Protein AF-A0A967VZ08-F1 (afdb_monomer_lite)

Foldseek 3Di:
DLVVDDPPDADKDKDKDAWPPVVVVCVVPNDVQSVVVLVVLVVLLVVLADPSKDWDDDPDSIIMITHGDHYPVVVVVSVVVSQVVQQVDWDDGPPDTDGIGD

Structure (mmCIF, N/CA/C/O backbone):
data_AF-A0A967VZ08-F1
#
_entry.id   AF-A0A967VZ08-F1
#
loop_
_atom_site.group_PDB
_atom_site.id
_atom_site.type_symbol
_atom_site.label_atom_id
_atom_site.label_alt_id
_atom_site.label_comp_id
_atom_site.label_asym_id
_atom_site.label_entity_id
_atom_site.label_seq_id
_atom_site.pdbx_PDB_ins_code
_atom_site.Cartn_x
_atom_site.Cartn_y
_atom_site.Cartn_z
_atom_site.occupancy
_atom_site.B_iso_or_equiv
_atom_site.auth_seq_id
_atom_site.auth_comp_id
_atom_site.auth_asym_id
_atom_site.auth_atom_id
_atom_site.pdbx_PDB_model_num
ATOM 1 N N . LYS A 1 1 ? 9.040 -17.528 -13.732 1.00 61.19 1 LYS A N 1
ATOM 2 C CA . LYS A 1 1 ? 9.023 -16.653 -12.528 1.00 61.19 1 LYS A CA 1
ATOM 3 C C . LYS A 1 1 ? 9.388 -15.226 -12.943 1.00 61.19 1 LYS A C 1
ATOM 5 O O . LYS A 1 1 ? 10.428 -15.071 -13.569 1.00 61.19 1 LYS A O 1
ATOM 10 N N . ARG A 1 2 ? 8.533 -14.227 -12.670 1.00 65.50 2 ARG A N 1
ATOM 11 C CA . ARG A 1 2 ? 8.689 -12.828 -13.138 1.00 65.50 2 ARG A CA 1
ATOM 12 C C . ARG A 1 2 ? 10.011 -12.191 -12.679 1.00 65.50 2 ARG A C 1
ATOM 14 O O . ARG A 1 2 ? 10.733 -11.681 -13.516 1.00 65.50 2 ARG A O 1
ATOM 21 N N . LEU A 1 3 ? 10.395 -12.415 -11.420 1.00 70.81 3 LEU A N 1
ATOM 22 C CA . LEU A 1 3 ? 11.668 -11.968 -10.825 1.00 70.81 3 LEU A CA 1
ATOM 23 C C . LEU A 1 3 ? 12.942 -12.539 -11.479 1.00 70.81 3 LEU A C 1
ATOM 25 O O . LEU A 1 3 ? 14.028 -12.036 -11.241 1.00 70.81 3 LEU A O 1
ATOM 29 N N . LYS A 1 4 ? 12.840 -13.606 -12.287 1.00 74.19 4 LYS A N 1
ATOM 30 C CA . LYS A 1 4 ? 13.994 -14.181 -13.005 1.00 74.19 4 LYS A CA 1
ATOM 31 C C . LYS A 1 4 ? 14.218 -13.545 -14.381 1.00 74.19 4 LYS A C 1
ATOM 33 O O . LYS A 1 4 ? 15.184 -13.892 -15.053 1.00 74.19 4 LYS A O 1
ATOM 38 N N . LYS A 1 5 ? 13.301 -12.693 -14.851 1.00 71.00 5 LYS A N 1
ATOM 39 C CA . LYS A 1 5 ? 13.428 -12.028 -16.150 1.00 71.00 5 LYS A CA 1
ATOM 40 C C . LYS A 1 5 ? 14.195 -10.727 -15.951 1.00 71.00 5 LYS A C 1
ATOM 42 O O . LYS A 1 5 ? 13.788 -9.900 -15.145 1.00 71.00 5 LYS A O 1
ATOM 47 N N . LYS A 1 6 ? 15.284 -10.550 -16.702 1.00 67.25 6 LYS A N 1
ATOM 48 C CA . LYS A 1 6 ? 15.996 -9.272 -16.755 1.00 67.25 6 LYS A CA 1
ATOM 49 C C . LYS A 1 6 ? 15.024 -8.202 -17.284 1.00 67.25 6 LYS A C 1
ATOM 51 O O . LYS A 1 6 ? 14.334 -8.490 -18.272 1.00 67.25 6 LYS A O 1
ATOM 56 N N . PRO A 1 7 ? 14.935 -7.017 -16.658 1.00 67.81 7 PRO A N 1
ATOM 57 C CA . PRO A 1 7 ? 14.136 -5.924 -17.200 1.00 67.81 7 PRO A CA 1
ATOM 58 C C . PRO A 1 7 ? 14.598 -5.636 -18.630 1.00 67.81 7 PRO A C 1
ATOM 60 O O . PRO A 1 7 ? 15.796 -5.628 -18.920 1.00 67.81 7 PRO A O 1
ATOM 63 N N . LYS A 1 8 ? 13.642 -5.468 -19.550 1.00 64.81 8 LYS A N 1
ATOM 64 C CA . LYS A 1 8 ? 13.951 -5.285 -20.978 1.00 64.81 8 LYS A CA 1
ATOM 65 C C . LYS A 1 8 ? 14.661 -3.949 -21.249 1.00 64.81 8 LYS A C 1
ATOM 67 O O . LYS A 1 8 ? 15.447 -3.879 -22.184 1.00 64.81 8 LYS A O 1
ATOM 72 N N . SER A 1 9 ? 14.383 -2.935 -20.430 1.00 65.38 9 SER A N 1
ATOM 73 C CA . SER A 1 9 ? 14.992 -1.597 -20.386 1.00 65.38 9 SER A CA 1
ATOM 74 C C . SER A 1 9 ? 14.281 -0.782 -19.292 1.00 65.38 9 SER A C 1
ATOM 76 O O . SER A 1 9 ? 13.149 -1.125 -18.943 1.00 65.38 9 SER A O 1
ATOM 78 N N . GLY A 1 10 ? 14.887 0.306 -18.809 1.00 78.19 10 GLY A N 1
ATOM 79 C CA . GLY A 1 10 ? 14.288 1.219 -17.820 1.00 78.19 10 GLY A CA 1
ATOM 80 C C . GLY A 1 10 ? 14.905 1.119 -16.422 1.00 78.19 10 GLY A C 1
ATOM 81 O O . GLY A 1 10 ? 15.811 0.318 -16.188 1.00 78.19 10 GLY A O 1
ATOM 82 N N . LEU A 1 11 ? 14.415 1.955 -15.509 1.00 86.69 11 LEU A N 1
ATOM 83 C CA . LEU A 1 11 ? 14.777 1.964 -14.094 1.00 86.69 11 LEU A CA 1
ATOM 84 C C . LEU A 1 11 ? 13.975 0.889 -13.348 1.00 86.69 11 LEU A C 1
ATOM 86 O O . LEU A 1 11 ? 12.758 0.782 -13.514 1.00 86.69 11 LEU A O 1
ATOM 90 N N . GLN A 1 12 ? 14.658 0.115 -12.504 1.00 89.62 12 GLN A N 1
ATOM 91 C CA . GLN A 1 12 ? 14.014 -0.689 -11.469 1.00 89.62 12 GLN A CA 1
ATOM 92 C C . GLN A 1 12 ? 14.168 0.021 -10.132 1.00 89.62 12 GLN A C 1
ATOM 94 O O . GLN A 1 12 ? 15.289 0.255 -9.687 1.00 89.62 12 GLN A O 1
ATOM 99 N N . ALA A 1 13 ? 13.044 0.343 -9.505 1.00 92.81 13 ALA A N 1
ATOM 100 C CA . ALA A 1 13 ? 13.009 0.971 -8.195 1.00 92.81 13 ALA A CA 1
ATOM 101 C C . ALA A 1 13 ? 12.315 0.055 -7.191 1.00 92.81 13 ALA A C 1
ATOM 103 O O . ALA A 1 13 ? 11.366 -0.655 -7.529 1.00 92.81 13 ALA A O 1
ATOM 104 N N . LEU A 1 14 ? 12.797 0.073 -5.953 1.00 94.38 14 LEU A N 1
ATOM 105 C CA . LEU A 1 14 ? 12.189 -0.648 -4.847 1.00 94.38 14 LEU A CA 1
ATOM 106 C C . LEU A 1 14 ? 11.485 0.363 -3.945 1.00 94.38 14 LEU A C 1
ATOM 108 O O . LEU A 1 14 ? 12.145 1.159 -3.284 1.00 94.38 14 LEU A O 1
ATOM 112 N N . ALA A 1 15 ? 10.156 0.335 -3.937 1.00 96.12 15 ALA A N 1
ATOM 113 C CA . ALA A 1 15 ? 9.343 1.148 -3.047 1.00 96.12 15 ALA A CA 1
ATOM 114 C C . ALA A 1 15 ? 9.022 0.358 -1.773 1.00 96.12 15 ALA A C 1
ATOM 116 O O . ALA A 1 15 ? 8.560 -0.785 -1.843 1.00 96.12 15 ALA A O 1
ATOM 117 N N . VAL A 1 16 ? 9.266 0.980 -0.621 1.00 97.00 16 VAL A N 1
ATOM 118 C CA . VAL A 1 16 ? 8.866 0.484 0.699 1.00 97.00 16 VAL A CA 1
ATOM 119 C C . VAL A 1 16 ? 7.690 1.332 1.147 1.00 97.00 16 VAL A C 1
ATOM 121 O O . VAL A 1 16 ? 7.824 2.542 1.274 1.00 97.00 16 VAL A O 1
ATOM 124 N N . ILE A 1 17 ? 6.540 0.698 1.335 1.00 97.75 17 ILE A N 1
ATOM 125 C CA . ILE A 1 17 ? 5.275 1.369 1.612 1.00 97.75 17 ILE A CA 1
ATOM 126 C C . ILE A 1 17 ? 4.815 0.877 2.976 1.00 97.7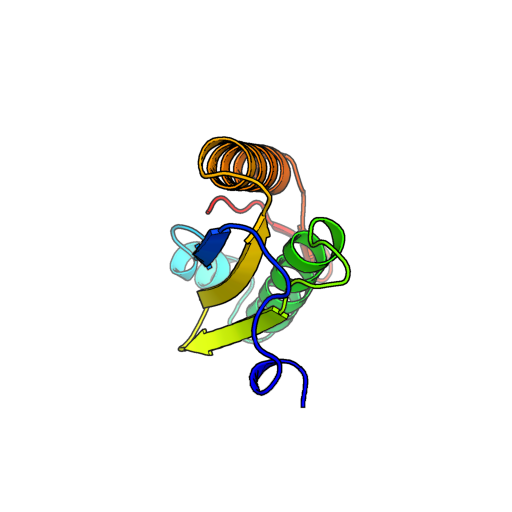5 17 ILE A C 1
ATOM 128 O O . ILE A 1 17 ? 4.591 -0.322 3.160 1.00 97.75 17 ILE A O 1
ATOM 132 N N . LYS A 1 18 ? 4.710 1.784 3.942 1.00 97.12 18 LYS A N 1
ATOM 133 C CA . LYS A 1 18 ? 4.350 1.454 5.317 1.00 97.12 18 LYS A CA 1
ATOM 134 C C . LYS A 1 18 ? 3.260 2.416 5.774 1.00 97.12 18 LYS A C 1
ATOM 136 O O . LYS A 1 18 ? 3.500 3.611 5.701 1.00 97.12 18 LYS A O 1
ATOM 141 N N . PRO A 1 19 ? 2.110 1.931 6.264 1.00 96.81 19 PRO A N 1
ATOM 142 C CA . PRO A 1 19 ? 1.124 2.822 6.846 1.00 96.81 19 PRO A CA 1
ATOM 143 C C . PRO A 1 19 ? 1.675 3.472 8.123 1.00 96.81 19 PRO A C 1
ATOM 145 O O . PRO A 1 19 ? 2.277 2.794 8.968 1.00 96.81 19 PRO A O 1
ATOM 148 N N . ASP A 1 20 ? 1.468 4.778 8.253 1.00 96.62 20 ASP A N 1
ATOM 149 C CA . ASP A 1 20 ? 1.859 5.555 9.425 1.00 96.62 20 ASP A CA 1
ATOM 150 C C . ASP A 1 20 ? 0.988 5.195 10.630 1.00 96.62 20 ASP A C 1
ATOM 152 O O . ASP A 1 20 ? -0.200 4.914 10.490 1.00 96.62 20 ASP A O 1
ATOM 156 N N . ASP A 1 21 ? 1.603 5.196 11.815 1.00 93.06 21 ASP A N 1
ATOM 157 C CA . ASP A 1 21 ? 0.960 4.957 13.118 1.00 93.06 21 ASP A CA 1
ATOM 158 C C . ASP A 1 21 ? -0.098 3.834 13.138 1.00 93.06 21 ASP A C 1
ATOM 160 O O . ASP A 1 21 ? -1.169 3.932 13.735 1.00 93.06 21 ASP A O 1
ATOM 164 N N . PHE A 1 22 ? 0.209 2.714 12.482 1.00 92.94 22 PHE A N 1
ATOM 165 C CA . PHE A 1 22 ? -0.731 1.595 12.382 1.00 92.94 22 PHE A CA 1
ATOM 166 C C . PHE A 1 22 ? -1.078 0.958 13.744 1.00 92.94 22 PHE A C 1
ATOM 168 O O . PHE A 1 22 ? -2.082 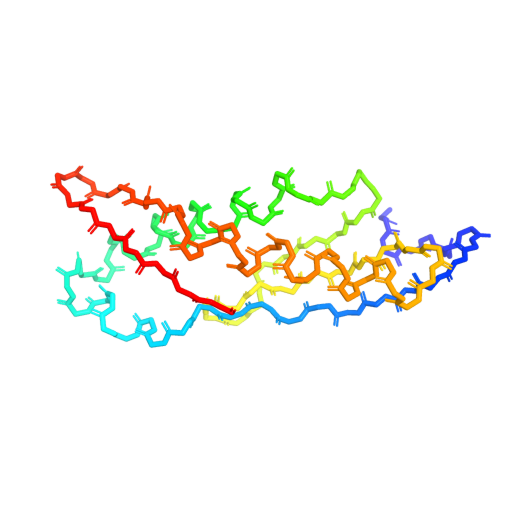0.262 13.876 1.00 92.94 22 PHE A O 1
ATOM 175 N N . SER A 1 23 ? -0.273 1.225 14.776 1.00 93.06 23 SER A N 1
ATOM 176 C CA . SER A 1 23 ? -0.588 0.913 16.173 1.00 93.06 23 SER A CA 1
ATOM 177 C C . SER A 1 23 ? -1.886 1.560 16.649 1.00 93.06 23 SER A C 1
ATOM 179 O O . SER A 1 23 ? -2.647 0.910 17.363 1.00 93.06 23 SER A O 1
ATOM 181 N N . GLN A 1 24 ? -2.153 2.806 16.250 1.00 93.12 24 GLN A N 1
ATOM 182 C CA . GLN A 1 24 ? -3.387 3.499 16.612 1.00 93.12 24 GLN A CA 1
ATOM 183 C C . GLN A 1 24 ? -4.595 2.842 15.941 1.00 93.12 24 GLN A C 1
ATOM 185 O O . GLN A 1 24 ? -5.587 2.558 16.603 1.00 93.12 24 GLN A O 1
ATOM 190 N N . VAL A 1 25 ? -4.467 2.483 14.661 1.00 92.94 25 VAL A N 1
ATOM 191 C CA . VAL A 1 25 ? -5.511 1.747 13.931 1.00 92.94 25 VAL A CA 1
ATOM 192 C C . VAL A 1 25 ? -5.839 0.436 14.644 1.00 92.94 25 VAL A C 1
ATOM 194 O O . VAL 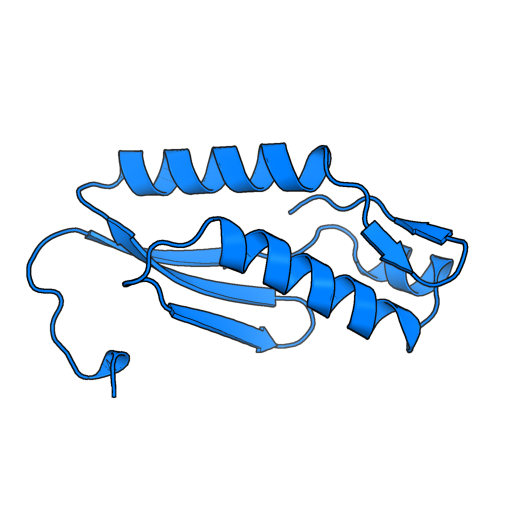A 1 25 ? -7.005 0.124 14.861 1.00 92.94 25 VAL A O 1
ATOM 197 N N . GLN A 1 26 ? -4.816 -0.308 15.075 1.00 93.19 26 GLN A N 1
ATOM 198 C CA . GLN A 1 26 ? -5.005 -1.540 15.840 1.00 93.19 26 GLN A CA 1
ATOM 199 C C . GLN A 1 26 ? -5.708 -1.316 17.183 1.00 93.19 26 GLN A C 1
ATOM 201 O O . GLN A 1 26 ? -6.470 -2.182 17.612 1.00 93.19 26 GLN A O 1
ATOM 206 N N . ALA A 1 27 ? -5.460 -0.190 17.852 1.00 92.94 27 ALA A N 1
ATOM 207 C CA . ALA A 1 27 ? -6.155 0.158 19.087 1.00 92.94 27 ALA A CA 1
ATOM 208 C C . ALA A 1 27 ? -7.639 0.493 18.849 1.00 92.94 27 ALA A C 1
ATOM 210 O O . ALA A 1 27 ? -8.465 0.169 19.701 1.00 92.94 27 ALA A O 1
ATOM 211 N N . ASP A 1 28 ? -7.968 1.089 17.699 1.00 90.69 28 ASP A N 1
ATOM 212 C CA . ASP A 1 28 ? -9.319 1.557 17.371 1.00 90.69 28 ASP A CA 1
ATOM 213 C C . ASP A 1 28 ? -10.238 0.436 16.859 1.00 90.69 28 ASP A C 1
ATOM 215 O O . ASP A 1 28 ? -11.397 0.356 17.274 1.00 90.69 28 ASP A O 1
ATOM 219 N N . VAL A 1 29 ? -9.723 -0.432 15.977 1.00 92.25 29 VAL A N 1
ATOM 220 C CA . VAL A 1 29 ? -10.518 -1.493 15.322 1.00 92.25 29 VAL A CA 1
ATOM 221 C C . VAL A 1 29 ? -10.228 -2.894 15.865 1.00 92.25 29 VAL A C 1
ATOM 223 O O . VAL A 1 29 ? -10.984 -3.826 15.641 1.00 92.25 29 VAL A O 1
ATOM 226 N N . GLY A 1 30 ? -9.142 -3.070 16.620 1.00 92.31 30 GLY A N 1
ATOM 227 C CA . GLY A 1 30 ? -8.725 -4.376 17.126 1.00 92.31 30 GLY A CA 1
ATOM 228 C C . GLY A 1 30 ? -7.907 -5.203 16.124 1.00 92.31 30 GLY A C 1
ATOM 229 O O . GLY A 1 30 ? -7.884 -4.975 14.919 1.00 92.31 30 GLY A O 1
ATOM 230 N N . ILE A 1 31 ? -7.185 -6.199 16.648 1.00 88.88 31 ILE A N 1
ATOM 231 C CA . ILE A 1 31 ? -6.153 -6.941 15.897 1.00 88.88 31 ILE A CA 1
ATOM 232 C C . ILE A 1 31 ? -6.697 -7.824 14.763 1.00 88.88 31 ILE A C 1
ATOM 234 O O . ILE A 1 31 ? -5.988 -8.098 13.798 1.00 88.88 31 ILE A O 1
ATOM 238 N N . LEU A 1 32 ? -7.936 -8.301 14.873 1.00 89.56 32 LEU A N 1
ATOM 239 C CA . LEU A 1 32 ? -8.532 -9.150 13.839 1.00 89.56 32 LEU A CA 1
ATOM 240 C C . LEU A 1 32 ? -8.876 -8.314 12.603 1.00 89.56 32 LEU A C 1
ATOM 242 O 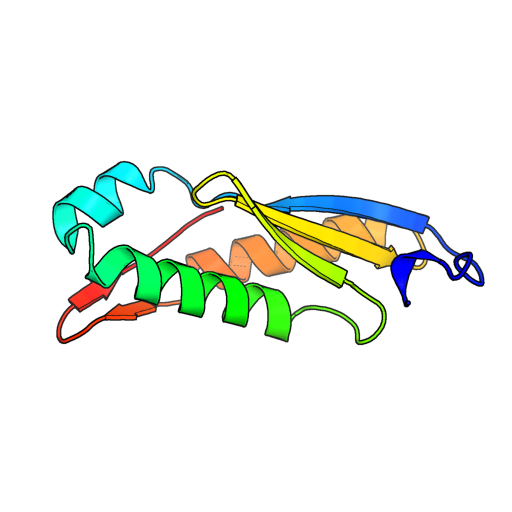O . LEU A 1 32 ? -8.477 -8.660 11.491 1.00 89.56 32 LEU A O 1
ATOM 246 N N . ASP A 1 33 ? -9.491 -7.158 12.826 1.00 93.38 33 ASP A N 1
ATOM 247 C CA . ASP A 1 33 ? -10.007 -6.295 11.765 1.00 93.38 33 ASP A CA 1
ATOM 248 C C . ASP A 1 33 ? -8.885 -5.503 11.078 1.00 93.38 33 ASP A C 1
ATOM 250 O O . ASP A 1 33 ? -8.971 -5.161 9.895 1.00 93.38 33 ASP A O 1
ATOM 254 N N . THR A 1 34 ? -7.744 -5.314 11.752 1.00 93.31 34 THR A N 1
ATOM 255 C CA . THR A 1 34 ? -6.556 -4.724 11.115 1.00 93.31 34 THR A CA 1
ATOM 256 C C . THR A 1 34 ? -6.031 -5.511 9.918 1.00 93.31 34 THR A C 1
ATOM 258 O O . THR A 1 34 ? -5.469 -4.910 9.003 1.00 93.31 34 THR A O 1
ATOM 261 N N . GLU A 1 35 ? -6.196 -6.835 9.882 1.00 92.94 35 GLU A N 1
ATOM 262 C CA . GLU A 1 35 ? -5.730 -7.636 8.744 1.00 92.94 35 GLU A CA 1
ATOM 263 C C . GLU A 1 35 ? -6.588 -7.389 7.498 1.00 92.94 35 GLU A C 1
ATOM 265 O O . GLU A 1 35 ? -6.063 -7.366 6.380 1.00 92.94 35 GLU A O 1
ATOM 270 N N . GLU A 1 36 ? -7.882 -7.113 7.679 1.00 95.00 36 GLU A N 1
ATOM 271 C CA . GLU A 1 36 ? -8.745 -6.672 6.588 1.00 95.00 36 GLU A CA 1
ATOM 272 C C . GLU A 1 36 ? -8.341 -5.278 6.096 1.00 95.00 36 GLU A C 1
ATOM 274 O O . GLU A 1 36 ? -8.174 -5.082 4.888 1.00 95.00 36 GLU A O 1
ATOM 279 N N . VAL A 1 37 ? -8.079 -4.338 7.012 1.00 95.81 37 VAL A N 1
ATOM 280 C CA . VAL A 1 37 ? -7.574 -2.999 6.662 1.00 95.81 37 VAL A CA 1
ATOM 281 C C . VAL A 1 37 ? -6.267 -3.097 5.862 1.00 95.81 37 VAL A C 1
ATOM 283 O O . VAL A 1 37 ? -6.129 -2.443 4.826 1.00 95.81 37 VAL A O 1
ATOM 286 N N . LEU A 1 38 ? -5.324 -3.957 6.267 1.00 95.50 38 LEU A N 1
ATOM 287 C CA . LEU A 1 38 ? -4.085 -4.203 5.516 1.00 95.50 38 LEU A CA 1
ATOM 288 C C . LEU A 1 38 ? -4.340 -4.844 4.147 1.00 95.50 38 LEU A C 1
ATOM 290 O O . LEU A 1 38 ? -3.651 -4.518 3.178 1.00 95.50 38 LEU A O 1
ATOM 294 N N . GLY A 1 39 ? -5.323 -5.739 4.044 1.00 95.62 39 GLY A N 1
ATOM 295 C CA . GLY A 1 39 ? -5.752 -6.321 2.774 1.00 95.62 39 GLY A CA 1
ATOM 296 C C . GLY A 1 39 ? -6.281 -5.261 1.806 1.00 95.62 39 GLY A C 1
ATOM 297 O O . GLY A 1 39 ? -5.867 -5.219 0.645 1.00 95.62 39 GLY A O 1
ATOM 298 N N . GLN A 1 40 ? -7.136 -4.360 2.293 1.00 97.06 40 GLN A N 1
ATOM 299 C CA . GLN A 1 40 ? -7.654 -3.236 1.512 1.00 97.06 40 GLN A CA 1
ATOM 300 C C . GLN A 1 40 ? -6.542 -2.248 1.132 1.00 97.06 40 GLN A C 1
ATOM 302 O O . GLN A 1 40 ? -6.467 -1.816 -0.018 1.00 97.06 40 GLN A O 1
ATOM 307 N N . PHE A 1 41 ? -5.627 -1.944 2.056 1.00 97.50 41 PHE A N 1
ATOM 308 C CA . PHE A 1 41 ? -4.448 -1.116 1.794 1.00 97.50 41 PHE A CA 1
ATOM 309 C C . PHE A 1 41 ? -3.576 -1.702 0.673 1.00 97.50 41 PHE A C 1
ATOM 311 O O . PHE A 1 41 ? -3.234 -1.009 -0.289 1.00 97.50 41 PHE A O 1
ATOM 318 N N . ALA A 1 42 ? -3.285 -3.005 0.733 1.00 97.19 42 ALA A N 1
ATOM 319 C CA . ALA A 1 42 ? -2.548 -3.707 -0.314 1.00 97.19 42 ALA A CA 1
ATOM 320 C C . ALA A 1 42 ? -3.287 -3.694 -1.664 1.00 97.19 42 ALA A C 1
ATOM 322 O O . ALA A 1 42 ? -2.652 -3.576 -2.716 1.00 97.19 42 ALA A O 1
ATOM 323 N N . GLU A 1 43 ? -4.618 -3.780 -1.657 1.00 97.31 43 GLU A N 1
ATOM 324 C CA . GLU A 1 43 ? -5.433 -3.679 -2.868 1.00 97.31 43 GLU A CA 1
ATOM 325 C C . GLU A 1 43 ? -5.381 -2.271 -3.485 1.00 97.31 43 GLU A C 1
ATOM 327 O O . GLU A 1 43 ? -5.250 -2.140 -4.705 1.00 97.31 43 GLU A O 1
ATOM 332 N N . GLU A 1 44 ? -5.405 -1.211 -2.674 1.00 97.94 44 GLU A N 1
ATOM 333 C CA . GLU A 1 44 ? -5.271 0.165 -3.165 1.00 97.94 44 GLU A CA 1
ATOM 334 C C . GLU A 1 44 ? -3.895 0.453 -3.773 1.00 97.94 44 GLU A C 1
ATOM 336 O O . GLU A 1 44 ? -3.809 1.165 -4.784 1.00 97.94 44 GLU A O 1
ATOM 341 N N . ILE A 1 45 ? -2.837 -0.159 -3.228 1.00 97.75 45 ILE A N 1
ATOM 342 C CA . ILE A 1 45 ? -1.507 -0.169 -3.848 1.00 97.75 45 ILE A CA 1
ATOM 343 C C . ILE A 1 45 ? -1.575 -0.916 -5.185 1.00 97.75 45 ILE A C 1
ATOM 345 O O . ILE A 1 45 ? -1.195 -0.360 -6.218 1.00 97.75 45 ILE A O 1
ATOM 349 N N . ARG A 1 46 ? -2.115 -2.146 -5.205 1.00 96.62 46 ARG A N 1
ATOM 350 C CA . ARG A 1 46 ? -2.198 -2.997 -6.407 1.00 96.62 46 ARG A CA 1
ATOM 351 C C . ARG A 1 46 ? -2.902 -2.301 -7.570 1.00 96.62 46 ARG A C 1
ATOM 353 O O . ARG A 1 46 ? -2.424 -2.383 -8.700 1.00 96.62 46 ARG A O 1
ATOM 360 N N . LYS A 1 47 ? -4.010 -1.601 -7.311 1.00 97.06 47 LYS A N 1
ATOM 361 C CA . LYS A 1 47 ? -4.787 -0.869 -8.332 1.00 97.06 47 LYS A CA 1
ATOM 362 C C . LYS A 1 47 ? -3.982 0.220 -9.051 1.00 97.06 47 LYS A C 1
ATOM 364 O O . LYS A 1 47 ? -4.338 0.594 -10.165 1.00 97.06 47 LYS A O 1
ATOM 369 N N . ARG A 1 48 ? -2.901 0.716 -8.441 1.00 95.75 48 ARG A N 1
ATOM 370 C CA . ARG A 1 48 ? -2.014 1.758 -8.994 1.00 95.75 48 ARG A CA 1
ATOM 371 C C . ARG A 1 48 ? -0.741 1.204 -9.615 1.00 95.75 48 ARG A C 1
ATOM 373 O O . ARG A 1 48 ? 0.083 1.969 -10.106 1.00 95.75 48 ARG A O 1
ATOM 380 N N . MET A 1 49 ? -0.547 -0.108 -9.592 1.00 94.94 49 MET A N 1
ATOM 381 C CA . MET A 1 49 ? 0.640 -0.743 -10.150 1.00 94.94 49 MET A CA 1
ATOM 382 C C . MET A 1 49 ? 0.484 -1.012 -11.646 1.00 94.94 49 MET A C 1
ATOM 384 O O . MET A 1 49 ? -0.594 -1.352 -12.135 1.00 94.94 49 MET A O 1
ATOM 388 N N . HIS A 1 50 ? 1.590 -0.940 -12.386 1.00 91.62 50 HIS A N 1
ATOM 389 C CA . HIS A 1 50 ? 1.613 -1.433 -13.756 1.00 91.62 50 HIS A CA 1
ATOM 390 C C . HIS A 1 50 ? 1.618 -2.970 -13.784 1.00 91.62 50 HIS A C 1
ATOM 392 O O . HIS A 1 50 ? 2.173 -3.605 -12.888 1.00 91.62 50 HIS A O 1
ATOM 398 N N . PRO A 1 51 ? 1.127 -3.607 -14.868 1.00 89.44 51 PRO A N 1
ATOM 399 C CA . PRO A 1 51 ? 1.124 -5.070 -15.003 1.00 89.44 51 PRO A CA 1
ATOM 400 C C . PRO A 1 51 ? 2.500 -5.741 -14.865 1.00 89.44 51 PRO A C 1
ATOM 402 O O . PRO A 1 51 ? 2.591 -6.948 -14.635 1.00 89.44 51 PRO A O 1
ATOM 405 N N . ARG A 1 52 ? 3.583 -4.978 -15.055 1.00 87.75 52 ARG A N 1
ATOM 406 C CA . ARG A 1 52 ? 4.962 -5.454 -14.903 1.00 87.75 52 ARG A CA 1
ATOM 407 C C . ARG A 1 52 ? 5.478 -5.385 -13.472 1.00 87.75 52 ARG A C 1
ATOM 409 O O . ARG A 1 52 ? 6.323 -6.212 -13.131 1.00 87.75 52 ARG A O 1
ATOM 416 N N . ASP A 1 53 ? 4.905 -4.529 -12.637 1.00 92.38 53 ASP A N 1
ATOM 417 C CA . ASP A 1 53 ? 5.326 -4.336 -11.254 1.00 92.38 53 ASP A CA 1
ATOM 418 C C . ASP A 1 53 ? 4.953 -5.537 -10.386 1.00 92.38 53 ASP A C 1
ATOM 420 O O . ASP A 1 53 ? 3.949 -6.225 -10.611 1.00 92.38 53 ASP A O 1
ATOM 424 N N . ILE A 1 54 ? 5.774 -5.807 -9.380 1.00 92.94 54 ILE A N 1
ATOM 425 C CA . ILE A 1 54 ? 5.587 -6.926 -8.456 1.00 92.94 54 ILE A CA 1
ATOM 426 C C . ILE A 1 54 ? 5.533 -6.353 -7.052 1.00 92.94 54 ILE A C 1
ATOM 428 O O . ILE A 1 54 ? 6.432 -5.614 -6.680 1.00 92.94 54 ILE A O 1
ATOM 432 N N . ALA A 1 55 ? 4.519 -6.717 -6.275 1.00 95.19 55 ALA A N 1
ATOM 433 C CA . ALA A 1 55 ? 4.435 -6.345 -4.871 1.00 95.19 55 ALA A CA 1
ATOM 434 C C . ALA A 1 55 ? 4.202 -7.572 -4.002 1.00 95.19 55 ALA A C 1
ATOM 436 O O . ALA A 1 55 ? 3.692 -8.598 -4.463 1.00 95.19 55 ALA A O 1
ATOM 437 N N . GLY A 1 56 ? 4.589 -7.444 -2.743 1.00 94.31 56 GLY A N 1
ATOM 438 C CA . GLY A 1 56 ? 4.309 -8.416 -1.707 1.00 94.31 56 GLY A CA 1
ATOM 439 C C . GLY A 1 56 ? 4.306 -7.745 -0.346 1.00 94.31 56 GLY A C 1
ATOM 440 O O . GLY A 1 56 ? 4.976 -6.732 -0.139 1.00 94.31 56 GLY A O 1
ATOM 441 N N . ARG A 1 57 ? 3.560 -8.339 0.583 1.00 93.88 57 ARG A N 1
ATOM 442 C CA . ARG A 1 57 ? 3.694 -8.006 1.996 1.00 93.88 57 ARG A CA 1
ATOM 443 C C . ARG A 1 57 ? 5.089 -8.421 2.443 1.00 93.88 57 ARG A C 1
ATOM 445 O O . ARG A 1 57 ? 5.502 -9.564 2.241 1.00 93.88 57 ARG A O 1
ATOM 452 N N . PHE A 1 58 ? 5.805 -7.472 3.009 1.00 89.81 58 PHE A N 1
ATOM 453 C CA . PHE A 1 58 ? 7.080 -7.682 3.662 1.00 89.81 58 PHE A CA 1
ATOM 454 C C . PHE A 1 58 ? 6.855 -7.353 5.129 1.00 89.81 58 PHE A C 1
ATOM 456 O O . PHE A 1 58 ? 6.273 -6.323 5.385 1.00 89.81 58 PHE A O 1
ATOM 463 N N . GLU A 1 59 ? 7.228 -8.237 6.051 1.00 86.81 59 GLU A N 1
ATOM 464 C CA . GLU A 1 59 ? 7.180 -8.049 7.514 1.00 86.81 59 GLU A CA 1
ATOM 465 C C . GLU A 1 59 ? 6.114 -7.084 8.104 1.00 86.81 59 GLU A C 1
ATOM 467 O O . GLU A 1 59 ? 6.164 -5.861 7.963 1.00 86.81 59 GLU A O 1
ATOM 472 N N . GLY A 1 60 ? 5.185 -7.619 8.901 1.00 89.38 60 GLY A N 1
ATOM 473 C CA . GLY A 1 60 ? 4.232 -6.785 9.637 1.00 89.38 60 GLY A CA 1
ATOM 474 C C . GLY A 1 60 ? 3.285 -6.044 8.694 1.00 89.38 60 GLY A C 1
ATOM 475 O O . GLY A 1 60 ? 2.514 -6.681 7.983 1.00 89.38 60 GLY A O 1
ATOM 476 N N . THR A 1 61 ? 3.312 -4.714 8.699 1.00 94.00 61 THR A N 1
ATOM 477 C CA . THR A 1 61 ? 2.382 -3.858 7.938 1.00 94.00 61 THR A CA 1
ATOM 478 C C . THR A 1 61 ? 2.965 -3.348 6.619 1.00 94.00 61 THR A C 1
ATOM 480 O O . THR A 1 61 ? 2.300 -2.603 5.900 1.00 94.00 61 THR A O 1
ATOM 483 N N . VAL A 1 62 ? 4.205 -3.721 6.290 1.00 96.75 62 VAL A N 1
ATOM 484 C CA . VAL A 1 62 ? 4.919 -3.164 5.139 1.00 96.75 62 VAL A CA 1
ATOM 485 C C . VAL A 1 62 ? 4.527 -3.889 3.847 1.00 96.75 62 VAL A C 1
ATOM 487 O O . VAL A 1 62 ? 4.377 -5.110 3.773 1.00 96.75 62 VAL A O 1
ATOM 490 N N . VAL A 1 63 ? 4.382 -3.121 2.773 1.00 97.19 63 VAL A N 1
ATOM 491 C CA . VAL A 1 63 ? 4.285 -3.627 1.405 1.00 97.19 63 VAL A CA 1
ATOM 492 C C . VAL A 1 63 ? 5.523 -3.166 0.655 1.00 97.19 63 VAL A C 1
ATOM 494 O O . VAL A 1 63 ? 5.861 -1.986 0.641 1.00 97.19 63 VAL A O 1
ATOM 497 N N . MET A 1 64 ? 6.212 -4.103 0.013 1.00 96.69 64 MET A N 1
ATOM 498 C CA . MET A 1 64 ? 7.316 -3.784 -0.885 1.00 96.69 64 MET A CA 1
ATOM 499 C C . MET A 1 64 ? 6.872 -3.967 -2.324 1.00 96.69 64 MET A C 1
ATOM 501 O O . MET A 1 64 ? 6.301 -5.004 -2.670 1.00 96.69 64 MET A O 1
ATOM 505 N N . ALA A 1 65 ? 7.175 -2.982 -3.166 1.00 95.50 65 ALA A N 1
ATOM 506 C CA . ALA A 1 65 ? 6.886 -3.016 -4.591 1.00 95.50 65 ALA A CA 1
ATOM 507 C C . ALA A 1 65 ? 8.164 -2.813 -5.412 1.00 95.50 65 ALA A C 1
ATOM 509 O O . ALA A 1 65 ? 8.873 -1.821 -5.265 1.00 95.50 65 ALA A O 1
ATOM 510 N N . LEU A 1 66 ? 8.446 -3.759 -6.305 1.00 94.06 66 LEU A 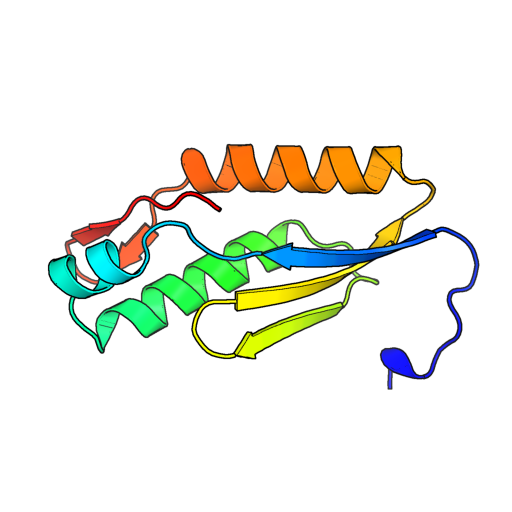N 1
ATOM 511 C CA . LEU A 1 66 ? 9.435 -3.615 -7.363 1.00 94.06 66 LEU A CA 1
ATOM 512 C C . LEU A 1 66 ? 8.753 -2.985 -8.578 1.00 94.06 66 LEU A C 1
ATOM 514 O O . LEU A 1 66 ? 7.920 -3.624 -9.232 1.00 94.06 66 LEU A O 1
ATOM 518 N N . LEU A 1 67 ? 9.114 -1.737 -8.856 1.00 93.56 67 LEU A N 1
ATOM 519 C CA . LEU A 1 67 ? 8.546 -0.908 -9.909 1.00 93.56 67 LEU A CA 1
ATOM 520 C C . LEU A 1 67 ? 9.459 -0.915 -11.132 1.00 93.56 67 LEU A C 1
ATOM 522 O O . LEU A 1 67 ? 10.663 -0.686 -11.016 1.00 93.56 67 LEU A O 1
ATOM 526 N N . GLU A 1 68 ? 8.883 -1.140 -12.310 1.00 91.44 68 GLU A N 1
ATOM 527 C CA . GLU A 1 68 ? 9.576 -0.957 -13.588 1.00 91.44 68 GLU A CA 1
ATOM 528 C C . GLU A 1 68 ? 9.100 0.351 -14.232 1.00 91.44 68 GLU A C 1
ATOM 530 O O . GLU A 1 68 ? 7.930 0.478 -14.606 1.00 91.44 68 GLU A O 1
ATOM 535 N N . ARG A 1 69 ? 9.987 1.345 -14.339 1.00 89.81 69 ARG A N 1
ATOM 536 C CA . ARG A 1 69 ? 9.670 2.694 -14.842 1.00 89.81 69 ARG A CA 1
ATOM 537 C C . ARG A 1 69 ? 10.650 3.145 -15.923 1.00 89.81 69 ARG A C 1
ATOM 539 O O . ARG A 1 69 ? 11.710 2.549 -16.108 1.00 89.81 69 ARG A O 1
ATOM 546 N N . GLY A 1 70 ? 10.282 4.186 -16.672 1.00 87.94 70 GLY A N 1
ATOM 547 C CA . GLY A 1 70 ? 11.143 4.751 -17.713 1.00 87.94 70 GLY A CA 1
ATOM 548 C C . GLY A 1 70 ? 12.328 5.511 -17.121 1.00 87.94 70 GLY A C 1
ATOM 549 O O . GLY A 1 70 ? 13.456 5.352 -17.584 1.00 87.94 70 GLY A O 1
ATOM 550 N N . ASN A 1 71 ? 12.066 6.296 -16.076 1.00 90.12 71 ASN A N 1
ATOM 551 C CA . ASN A 1 71 ? 13.043 7.126 -15.377 1.00 90.12 71 ASN A CA 1
ATOM 552 C C . ASN A 1 71 ? 12.700 7.267 -13.872 1.00 90.12 71 ASN A C 1
ATOM 554 O O . ASN A 1 71 ? 11.701 6.727 -13.389 1.00 90.12 71 ASN A O 1
ATOM 558 N N . GLU A 1 72 ? 13.547 7.981 -13.130 1.00 91.69 72 GLU A N 1
ATOM 559 C CA . GLU A 1 72 ? 13.384 8.241 -11.691 1.00 91.69 72 GLU A CA 1
ATOM 560 C C . GLU A 1 72 ? 12.139 9.077 -11.377 1.00 91.69 72 GLU A C 1
ATOM 562 O O . GLU A 1 72 ? 11.341 8.698 -10.523 1.00 91.69 72 GLU A O 1
ATOM 567 N N . ARG A 1 73 ? 11.894 10.134 -12.154 1.00 94.31 73 ARG A N 1
ATOM 568 C CA . ARG A 1 73 ? 10.742 11.028 -11.984 1.00 94.31 73 ARG A CA 1
ATOM 569 C C . ARG A 1 73 ? 9.403 10.298 -12.098 1.00 94.31 73 ARG A C 1
ATOM 571 O O . ARG A 1 73 ? 8.472 10.613 -11.359 1.00 94.31 73 ARG A O 1
ATOM 578 N N . ASP A 1 74 ? 9.291 9.313 -12.986 1.00 93.31 74 ASP A N 1
ATOM 579 C CA . ASP A 1 74 ? 8.086 8.479 -13.104 1.00 93.31 74 ASP A CA 1
ATOM 580 C C . ASP A 1 74 ? 7.833 7.676 -11.814 1.00 93.31 74 ASP A C 1
ATOM 582 O O . ASP A 1 74 ? 6.687 7.439 -11.430 1.00 93.31 74 ASP A O 1
ATOM 586 N N . THR A 1 75 ? 8.907 7.250 -11.144 1.00 94.06 75 THR A N 1
ATOM 587 C CA . THR A 1 75 ? 8.845 6.520 -9.871 1.00 94.06 75 THR A CA 1
ATOM 588 C C . THR A 1 75 ? 8.393 7.444 -8.744 1.00 94.06 75 THR A C 1
ATOM 590 O O . THR A 1 75 ? 7.471 7.102 -8.007 1.00 94.06 75 THR A O 1
ATOM 593 N N . GLU A 1 76 ? 8.992 8.631 -8.639 1.00 96.12 76 GLU A N 1
ATOM 594 C CA . GLU A 1 76 ? 8.623 9.639 -7.638 1.00 96.12 76 GLU A CA 1
ATOM 595 C C . GLU A 1 76 ? 7.171 10.094 -7.801 1.00 96.12 76 GLU A C 1
ATOM 597 O O . GLU A 1 76 ? 6.418 10.146 -6.830 1.00 96.12 76 GLU A O 1
ATOM 602 N N . THR A 1 77 ? 6.756 10.357 -9.044 1.00 97.06 77 THR A N 1
ATOM 603 C CA . THR A 1 77 ? 5.384 10.768 -9.370 1.00 97.06 77 THR A CA 1
ATOM 604 C C . THR A 1 77 ? 4.385 9.687 -8.965 1.00 97.06 77 THR A C 1
ATOM 606 O O . THR A 1 77 ? 3.353 9.991 -8.372 1.00 97.06 77 THR A O 1
ATOM 609 N N . TRP A 1 78 ? 4.698 8.416 -9.240 1.00 96.75 78 TRP A N 1
ATOM 610 C CA . TRP A 1 78 ? 3.876 7.290 -8.796 1.00 96.75 78 TRP A CA 1
ATOM 611 C C . TRP A 1 78 ? 3.755 7.241 -7.267 1.00 96.75 78 TRP A C 1
ATOM 613 O O . TRP A 1 78 ? 2.655 7.053 -6.750 1.00 96.75 78 TRP A O 1
ATOM 623 N N . GLY A 1 79 ? 4.863 7.453 -6.549 1.00 97.44 79 GLY A N 1
ATOM 624 C CA . GLY A 1 79 ? 4.874 7.494 -5.086 1.00 97.44 79 GLY A CA 1
ATOM 625 C C . GLY A 1 79 ? 3.995 8.615 -4.534 1.00 97.44 79 GLY A C 1
ATOM 626 O O . GLY A 1 79 ? 3.119 8.356 -3.717 1.00 97.44 79 GLY A O 1
ATOM 627 N N . GLN A 1 80 ? 4.152 9.840 -5.040 1.00 98.12 80 GLN A N 1
ATOM 628 C CA . GLN A 1 80 ? 3.336 10.990 -4.631 1.00 98.12 80 GLN A CA 1
ATOM 629 C C . GLN A 1 80 ? 1.842 10.749 -4.874 1.00 98.12 80 GLN A C 1
ATOM 631 O O . GLN A 1 80 ? 1.024 10.968 -3.984 1.00 98.12 80 GLN A O 1
ATOM 636 N N . GLN A 1 81 ? 1.481 10.220 -6.046 1.00 98.00 81 GLN A N 1
ATOM 637 C CA . GLN A 1 81 ? 0.092 9.884 -6.368 1.00 98.00 81 GLN A CA 1
ATOM 638 C C . GLN A 1 81 ? -0.484 8.795 -5.456 1.00 98.00 81 GLN A C 1
ATOM 640 O O . GLN A 1 81 ? -1.675 8.827 -5.143 1.00 98.00 81 GLN A O 1
ATOM 645 N N . LEU A 1 82 ? 0.335 7.823 -5.040 1.00 98.19 82 LEU A N 1
ATOM 646 C CA . LEU A 1 82 ? -0.083 6.806 -4.082 1.00 98.19 82 LEU A CA 1
ATOM 647 C C . LEU A 1 82 ? -0.364 7.433 -2.712 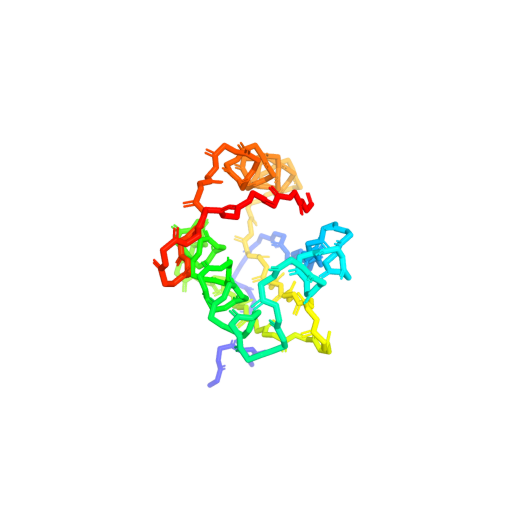1.00 98.19 82 LEU A C 1
ATOM 649 O O . LEU A 1 82 ? -1.454 7.226 -2.186 1.00 98.19 82 LEU A O 1
ATOM 653 N N . VAL A 1 83 ? 0.565 8.230 -2.177 1.00 98.31 83 VAL A N 1
ATOM 654 C CA . VAL A 1 83 ? 0.414 8.902 -0.873 1.00 98.31 83 VAL A CA 1
ATOM 655 C C . VAL A 1 83 ? -0.831 9.789 -0.855 1.00 98.31 83 VAL A C 1
ATOM 657 O O . VAL A 1 83 ? -1.691 9.648 0.016 1.00 98.31 83 VAL A O 1
ATOM 660 N N . GLU A 1 84 ? -0.990 10.646 -1.868 1.00 98.31 84 GLU A N 1
ATOM 661 C CA . GLU A 1 84 ? -2.158 11.524 -1.989 1.00 98.31 84 GLU A CA 1
ATOM 662 C C . GLU A 1 84 ? -3.474 10.752 -2.074 1.00 98.31 84 GLU A C 1
ATOM 664 O O . GLU A 1 84 ? -4.511 11.229 -1.604 1.00 98.31 84 GLU A O 1
ATOM 669 N N . HIS A 1 85 ? -3.460 9.586 -2.721 1.00 98.25 85 HIS A N 1
ATOM 670 C CA . HIS A 1 85 ? -4.640 8.744 -2.814 1.00 98.25 85 HIS A CA 1
ATOM 671 C C . HIS A 1 85 ? -4.986 8.112 -1.472 1.00 98.25 85 HIS A C 1
ATOM 673 O O . HIS A 1 85 ? -6.134 8.211 -1.046 1.00 98.25 85 HIS A O 1
ATOM 679 N N . ILE A 1 86 ? -4.015 7.474 -0.815 1.00 98.19 86 ILE A N 1
ATOM 680 C CA . ILE A 1 86 ? -4.232 6.777 0.457 1.00 98.19 86 ILE A CA 1
ATOM 681 C C . ILE A 1 86 ? -4.784 7.748 1.502 1.00 98.19 86 ILE A C 1
ATOM 683 O O . ILE A 1 86 ? -5.789 7.435 2.132 1.00 98.19 86 ILE A O 1
ATOM 687 N N . GLN A 1 87 ? -4.234 8.963 1.581 1.00 97.75 87 GLN A N 1
ATOM 688 C CA . GLN A 1 87 ? -4.709 10.004 2.497 1.00 97.75 87 GLN A CA 1
ATOM 689 C C . GLN A 1 87 ? -6.184 10.396 2.273 1.00 97.75 87 GLN A C 1
ATOM 691 O O . GLN A 1 87 ? -6.873 10.826 3.202 1.00 97.75 87 GLN A O 1
ATOM 696 N N . LYS A 1 88 ? -6.681 10.293 1.035 1.00 97.62 88 LYS A N 1
ATOM 697 C CA . LYS A 1 88 ? -8.070 10.628 0.668 1.00 97.62 88 LYS A CA 1
ATOM 698 C C . LYS A 1 88 ? -8.998 9.415 0.727 1.00 97.62 88 LYS A C 1
ATOM 700 O O . LYS A 1 88 ? -10.217 9.589 0.754 1.00 97.62 88 LYS A O 1
ATOM 705 N N . HIS A 1 89 ? -8.450 8.205 0.703 1.00 97.75 89 HIS A N 1
ATOM 706 C CA . HIS A 1 89 ? -9.225 6.977 0.713 1.00 97.75 89 HIS A CA 1
ATOM 707 C C . HIS A 1 89 ? -9.763 6.690 2.117 1.00 97.75 89 HIS A C 1
ATOM 709 O O . HIS A 1 89 ? -9.083 6.893 3.118 1.00 97.75 89 HIS A O 1
ATOM 715 N N . THR A 1 90 ? -11.009 6.227 2.187 1.00 96.75 90 THR A N 1
ATOM 716 C CA . THR A 1 90 ? -11.629 5.779 3.438 1.00 96.75 90 THR A CA 1
ATOM 717 C C . THR A 1 90 ? -11.784 4.272 3.368 1.00 96.75 90 THR A C 1
ATOM 719 O O . THR A 1 90 ? -12.502 3.766 2.506 1.00 96.75 90 THR A O 1
ATOM 722 N N . PHE A 1 91 ? -11.081 3.582 4.257 1.00 96.19 91 PHE A N 1
ATOM 723 C CA . PHE A 1 91 ? -11.164 2.140 4.434 1.00 96.19 91 PHE A CA 1
ATOM 724 C C . PHE A 1 91 ? -12.369 1.829 5.317 1.00 96.19 91 PHE A C 1
ATOM 726 O O . PHE A 1 91 ? -12.716 2.625 6.193 1.00 96.19 91 PHE A O 1
ATOM 733 N N . LYS A 1 92 ? -13.027 0.697 5.079 1.00 94.94 92 LYS A N 1
ATOM 734 C CA . LYS A 1 92 ? -14.213 0.293 5.843 1.00 94.94 92 LYS A CA 1
ATOM 735 C C . LYS A 1 92 ? -14.006 -1.101 6.384 1.00 94.94 92 LYS A C 1
ATOM 737 O O . LYS A 1 92 ? -13.747 -1.996 5.590 1.00 94.94 92 LYS A O 1
ATOM 742 N N . VAL A 1 93 ? -14.124 -1.273 7.691 1.00 93.75 93 VAL A N 1
ATOM 743 C CA . VAL A 1 93 ? -14.102 -2.590 8.327 1.00 93.75 93 VAL A CA 1
ATOM 744 C C . VAL A 1 93 ? -15.286 -2.652 9.278 1.00 93.75 93 VAL A C 1
ATOM 746 O O . VAL A 1 93 ? -15.490 -1.727 10.065 1.00 93.75 93 VAL A O 1
ATOM 749 N N . ASP A 1 94 ? -16.130 -3.666 9.110 1.00 88.44 94 ASP A N 1
ATOM 750 C CA . ASP A 1 94 ? -17.461 -3.724 9.716 1.00 88.44 94 ASP A CA 1
ATOM 751 C C . ASP A 1 94 ? -18.239 -2.396 9.558 1.00 88.44 94 ASP A C 1
ATOM 753 O O . ASP A 1 94 ? -18.462 -1.928 8.438 1.00 88.44 94 ASP A O 1
ATOM 757 N N . ASP A 1 95 ? -18.630 -1.774 10.673 1.00 87.62 95 ASP A N 1
ATOM 758 C CA . ASP A 1 95 ? -19.353 -0.499 10.728 1.00 87.62 95 ASP A CA 1
ATOM 759 C C . ASP A 1 95 ? -18.429 0.708 11.002 1.00 87.62 95 ASP A C 1
ATOM 761 O O . ASP A 1 95 ? -18.902 1.814 11.279 1.00 87.62 95 ASP A O 1
ATOM 765 N N . GLN A 1 96 ? -17.106 0.521 10.940 1.00 90.81 96 GLN A N 1
ATOM 766 C CA . GLN A 1 96 ? -16.109 1.556 11.213 1.00 90.81 96 GLN A CA 1
ATOM 767 C C . GLN A 1 96 ? -15.440 2.075 9.935 1.00 90.81 96 GLN A C 1
ATOM 769 O O . GLN A 1 96 ? -15.156 1.338 8.988 1.00 90.81 96 GLN A O 1
ATOM 774 N N . GLU A 1 97 ? -15.141 3.375 9.926 1.00 95.19 97 GLU A N 1
ATOM 775 C CA . GLU A 1 97 ? -14.350 4.022 8.880 1.00 95.19 97 GLU A CA 1
ATOM 776 C C . GLU A 1 97 ? -12.934 4.303 9.389 1.00 95.19 97 GLU A C 1
ATOM 778 O O . GLU A 1 97 ? -12.747 4.943 10.423 1.00 95.19 97 GLU A O 1
ATOM 783 N N . VAL A 1 98 ? -11.932 3.860 8.632 1.00 95.69 98 VAL A N 1
ATOM 784 C CA . VAL A 1 98 ? -10.510 4.017 8.953 1.00 95.69 98 VAL A CA 1
ATOM 785 C C . VAL A 1 98 ? -9.849 4.901 7.901 1.00 95.69 98 VAL A C 1
ATOM 787 O O . VAL A 1 98 ? -10.063 4.740 6.696 1.00 95.69 98 VAL A O 1
ATOM 790 N N . LYS A 1 99 ? -9.010 5.838 8.349 1.00 95.75 99 LYS A N 1
ATOM 791 C CA . LYS A 1 99 ? -8.156 6.654 7.477 1.00 95.75 99 LYS A CA 1
ATOM 792 C C . LYS A 1 99 ? -6.699 6.315 7.729 1.00 95.75 99 LYS A C 1
ATOM 794 O O . LYS A 1 99 ? -6.296 6.178 8.877 1.00 95.75 99 LYS A O 1
ATOM 799 N N . LEU A 1 100 ? -5.926 6.209 6.653 1.00 96.38 100 LEU A N 1
ATOM 800 C CA . LEU A 1 100 ? -4.502 5.887 6.699 1.00 96.38 100 LEU A CA 1
ATOM 801 C C . LEU A 1 100 ? -3.685 6.956 5.965 1.00 96.38 100 LEU A C 1
ATOM 803 O O . LEU A 1 100 ? -4.184 7.616 5.053 1.00 96.38 100 LEU A O 1
ATOM 807 N N . THR A 1 101 ? -2.412 7.069 6.333 1.00 97.44 101 THR A N 1
ATOM 808 C CA . THR A 1 101 ? -1.345 7.712 5.548 1.00 97.44 101 THR A CA 1
ATOM 809 C C . THR A 1 101 ? -0.169 6.741 5.428 1.00 97.44 101 THR A C 1
ATOM 811 O O . THR A 1 101 ? -0.156 5.722 6.123 1.00 97.44 101 THR A O 1
ATOM 814 N N . CYS A 1 102 ? 0.757 6.977 4.497 1.00 95.81 102 CYS A N 1
ATOM 815 C CA . CYS A 1 102 ? 1.926 6.127 4.250 1.00 95.81 102 CYS A CA 1
ATOM 816 C C . CYS A 1 102 ? 3.018 6.862 3.469 1.00 95.81 102 CYS A C 1
ATOM 818 O O . CYS A 1 102 ? 2.672 7.900 2.856 1.00 95.81 102 CYS A O 1
#

pLDDT: mean 91.8, std 8.32, range [61.19, 98.31]

Secondary structure (DSSP, 8-state):
-GGGSPPSSSEEEEEEE--TTHHHHHHHH-TTHHHHHHHHHHHHHHTTS-TT-EEEEETTTEEEEEEEESSHHHHHHHHHHHHHHHHH-EEEETTEEEE---

Radius of gyration: 14.79 Å; chains: 1; bounding box: 35×28×40 Å

Sequence (102 aa):
KRLKKKPKSGLQALAVIKPDDFSQVQADVGILDTEEVLGQFAEEIRKRMHPRDIAGRFEGTVVMALLERGNERDTETWGQQLVEHIQKHTFKVDDQEVKLTC